Protein AF-A0A4Y9LR19-F1 (afdb_monomer_lite)

Foldseek 3Di:
DDDDDDDDDDDDDDDPPDDDDDPPPPPPDPDDDPDDDDDDDDDWDADPVRVCVVVVHTDD

Radius of gyration: 17.54 Å; chains: 1; bounding box: 34×38×43 Å

Structure (mmCIF, N/CA/C/O backbone):
data_AF-A0A4Y9LR19-F1
#
_entry.id   AF-A0A4Y9LR19-F1
#
loop_
_atom_site.group_PDB
_atom_site.id
_atom_site.type_symbol
_atom_site.label_atom_id
_atom_site.label_alt_id
_atom_site.label_comp_id
_atom_site.label_asym_id
_atom_site.label_entity_id
_atom_site.label_seq_id
_atom_site.pdbx_PDB_ins_code
_atom_site.Cartn_x
_atom_site.Cartn_y
_atom_site.Cartn_z
_atom_site.occupancy
_atom_site.B_iso_or_equiv
_atom_site.auth_seq_id
_atom_site.auth_comp_id
_atom_site.auth_asym_id
_atom_site.auth_atom_id
_atom_site.pdbx_PDB_model_num
ATOM 1 N N . MET A 1 1 ? 0.080 23.133 -11.667 1.00 54.00 1 MET A N 1
ATOM 2 C CA . MET A 1 1 ? 1.002 22.902 -10.535 1.00 54.00 1 MET A CA 1
ATOM 3 C C . MET A 1 1 ? 0.776 21.481 -10.059 1.00 54.00 1 MET A C 1
ATOM 5 O O . MET A 1 1 ? -0.382 21.086 -10.004 1.00 54.00 1 MET A O 1
ATOM 9 N N . ALA A 1 2 ? 1.833 20.717 -9.795 1.00 75.44 2 ALA A N 1
ATOM 10 C CA . ALA A 1 2 ? 1.694 19.412 -9.153 1.00 75.44 2 ALA A CA 1
ATOM 11 C C . ALA A 1 2 ? 1.584 19.613 -7.636 1.00 75.44 2 ALA A C 1
ATOM 13 O O . ALA A 1 2 ? 2.229 20.509 -7.093 1.00 75.44 2 ALA A O 1
ATOM 14 N N . THR A 1 3 ? 0.757 18.806 -6.980 1.00 88.38 3 THR A N 1
ATOM 15 C CA . THR A 1 3 ? 0.683 18.754 -5.517 1.00 88.38 3 THR A CA 1
ATOM 16 C C . THR A 1 3 ? 1.673 17.706 -5.025 1.00 88.38 3 THR A C 1
ATOM 18 O O . THR A 1 3 ? 1.762 16.629 -5.611 1.00 88.38 3 THR A O 1
ATOM 21 N N . GLU A 1 4 ? 2.414 18.022 -3.967 1.00 92.31 4 GLU A N 1
ATOM 22 C CA . GLU A 1 4 ? 3.333 17.095 -3.306 1.00 92.31 4 GLU A CA 1
ATOM 23 C C . GLU A 1 4 ? 2.729 16.622 -1.981 1.00 92.31 4 GLU A C 1
ATOM 25 O O . GLU A 1 4 ? 2.145 17.413 -1.238 1.00 92.31 4 GLU A O 1
ATOM 30 N N . GLN A 1 5 ? 2.880 15.331 -1.687 1.00 94.62 5 GLN A N 1
ATOM 31 C CA . GLN A 1 5 ? 2.472 14.720 -0.428 1.00 94.62 5 GLN A CA 1
ATOM 32 C C . GLN A 1 5 ? 3.568 13.758 0.038 1.00 94.62 5 GLN A C 1
ATOM 34 O O . GLN A 1 5 ? 4.008 12.900 -0.725 1.00 94.62 5 GLN A O 1
ATOM 39 N N . LEU A 1 6 ? 3.997 13.891 1.297 1.00 95.94 6 LEU A N 1
ATOM 40 C CA . LEU A 1 6 ? 4.876 12.920 1.944 1.00 95.94 6 LEU A CA 1
ATOM 41 C C . LEU A 1 6 ? 4.028 11.805 2.559 1.00 95.94 6 LEU A C 1
ATOM 43 O O . LEU A 1 6 ? 3.219 12.061 3.450 1.00 95.94 6 LEU A O 1
ATOM 47 N N . GLU A 1 7 ? 4.250 10.570 2.122 1.00 95.31 7 GLU A N 1
ATOM 48 C CA . GLU A 1 7 ? 3.592 9.385 2.671 1.00 95.31 7 GLU A CA 1
ATOM 49 C C . GLU A 1 7 ? 4.574 8.557 3.506 1.00 95.31 7 GLU A C 1
ATOM 51 O O . GLU A 1 7 ? 5.712 8.313 3.102 1.00 95.31 7 GLU A O 1
ATOM 56 N N . VAL A 1 8 ? 4.127 8.112 4.684 1.00 97.19 8 VAL A N 1
ATOM 57 C CA . VAL A 1 8 ? 4.877 7.207 5.565 1.00 97.19 8 VAL A CA 1
ATOM 58 C C . VAL A 1 8 ? 3.994 5.999 5.854 1.00 97.19 8 VAL A C 1
ATOM 60 O O . VAL A 1 8 ? 2.975 6.121 6.528 1.00 97.19 8 VAL A O 1
ATOM 63 N N . GLU A 1 9 ? 4.384 4.832 5.347 1.00 96.44 9 GLU A N 1
ATOM 64 C CA . GLU A 1 9 ? 3.572 3.613 5.391 1.00 96.44 9 GLU A CA 1
ATOM 65 C C . GLU A 1 9 ? 4.287 2.467 6.128 1.00 96.44 9 GLU A C 1
ATOM 67 O O . GLU A 1 9 ? 5.515 2.354 6.106 1.00 96.44 9 GLU A O 1
ATOM 72 N N . ARG A 1 10 ? 3.501 1.580 6.752 1.00 96.75 10 ARG A N 1
ATOM 73 C CA . ARG A 1 10 ? 3.925 0.230 7.147 1.00 96.75 10 ARG A CA 1
ATOM 74 C C . ARG A 1 10 ? 2.968 -0.785 6.536 1.00 96.75 10 ARG A C 1
ATOM 76 O O . ARG A 1 10 ? 1.760 -0.660 6.714 1.00 96.75 10 ARG A O 1
ATOM 83 N N . LYS A 1 11 ? 3.524 -1.777 5.841 1.00 94.25 11 LYS A N 1
ATOM 84 C CA . LYS A 1 11 ? 2.777 -2.893 5.252 1.00 94.25 11 LYS A CA 1
ATOM 85 C C . LYS A 1 11 ? 2.954 -4.128 6.124 1.00 94.25 11 LYS A C 1
ATOM 87 O O . LYS A 1 11 ? 4.073 -4.417 6.548 1.00 94.25 11 LYS A O 1
ATOM 92 N N . PHE A 1 12 ? 1.859 -4.834 6.365 1.00 94.06 12 PHE A N 1
ATOM 93 C CA . PHE A 1 12 ? 1.833 -6.091 7.102 1.00 94.06 12 PHE A CA 1
ATOM 94 C C . PHE A 1 12 ? 1.323 -7.180 6.164 1.00 94.06 12 PHE A C 1
ATOM 96 O O . PHE A 1 12 ? 0.335 -6.966 5.464 1.00 94.06 12 PHE A O 1
ATOM 103 N N . ASP A 1 13 ? 2.025 -8.307 6.136 1.00 96.00 13 ASP A N 1
ATOM 104 C CA . ASP A 1 13 ? 1.557 -9.535 5.498 1.00 96.00 13 ASP A CA 1
ATOM 105 C C . ASP A 1 13 ? 0.832 -10.346 6.577 1.00 96.00 13 ASP A C 1
ATOM 107 O O . ASP A 1 13 ? 1.400 -10.573 7.649 1.00 96.00 13 ASP A O 1
ATOM 111 N N . VAL A 1 14 ? -0.441 -10.663 6.350 1.00 95.56 14 VAL A N 1
ATOM 112 C CA . 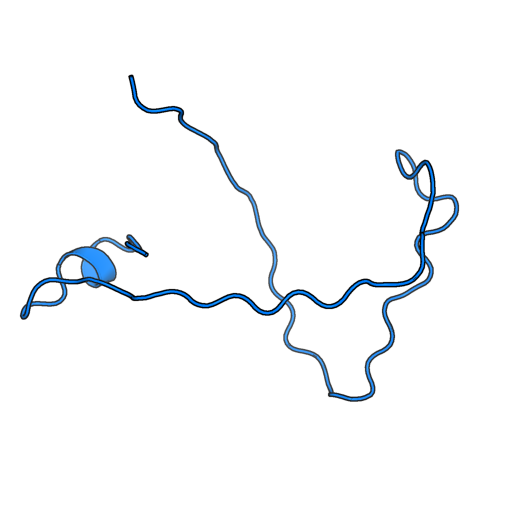VAL A 1 14 ? -1.334 -11.273 7.346 1.00 95.56 14 VAL A CA 1
ATOM 113 C C . VAL A 1 14 ? -2.047 -12.475 6.741 1.00 95.56 14 VAL A C 1
ATOM 115 O O . VAL A 1 14 ? -2.318 -12.499 5.540 1.00 95.56 14 VAL A O 1
ATOM 118 N N . ASP A 1 15 ? -2.366 -13.460 7.578 1.00 96.62 15 ASP A N 1
ATOM 119 C CA . ASP A 1 15 ? -3.135 -14.630 7.156 1.00 96.62 15 ASP A CA 1
ATOM 120 C C . ASP A 1 15 ? -4.560 -14.240 6.708 1.00 96.62 15 ASP A C 1
ATOM 122 O O . ASP A 1 15 ? -5.104 -13.242 7.192 1.00 96.62 15 ASP A O 1
ATOM 126 N N . PRO A 1 16 ? -5.204 -15.014 5.813 1.00 93.00 16 PRO A N 1
ATOM 127 C CA . PRO A 1 16 ? -6.570 -14.737 5.355 1.00 93.00 16 PRO A CA 1
ATOM 128 C C . PRO A 1 16 ? -7.614 -14.657 6.477 1.00 93.00 16 PRO A C 1
ATOM 130 O O . PRO A 1 16 ? -8.625 -13.977 6.324 1.00 93.00 16 PRO A O 1
ATOM 133 N N . GLU A 1 17 ? -7.379 -15.349 7.591 1.00 94.81 17 GLU A N 1
ATOM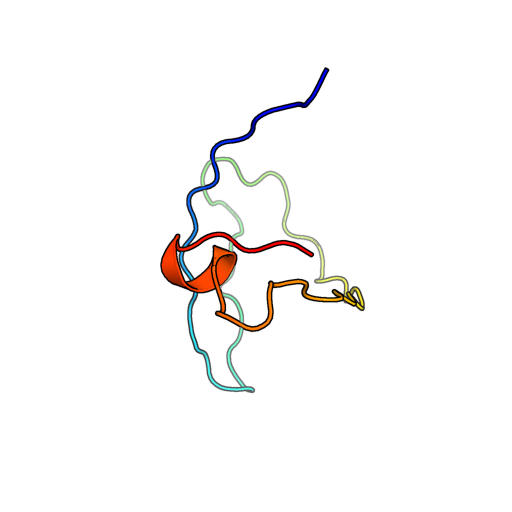 134 C CA . GLU A 1 17 ? -8.228 -15.356 8.784 1.00 94.81 17 GLU A CA 1
ATOM 135 C C . GLU A 1 17 ? -7.908 -14.216 9.767 1.00 94.81 17 GLU A C 1
ATOM 137 O O . GLU A 1 17 ? -8.448 -14.185 10.872 1.00 94.81 17 GLU A O 1
ATOM 142 N N . PHE A 1 18 ? -7.010 -13.295 9.412 1.00 94.25 18 PHE A N 1
ATOM 143 C CA . PHE A 1 18 ? -6.674 -12.161 10.262 1.00 94.25 18 PHE A CA 1
ATOM 144 C C . PHE A 1 18 ? -7.846 -11.183 10.387 1.00 94.25 18 PHE A C 1
ATOM 146 O O . PHE A 1 18 ? -8.297 -10.591 9.405 1.00 94.25 18 PHE A O 1
ATOM 153 N N . ASP A 1 19 ? -8.252 -10.930 11.629 1.00 91.25 19 ASP A N 1
ATOM 154 C CA . ASP A 1 19 ? -9.189 -9.869 11.971 1.00 91.25 19 ASP A CA 1
ATOM 155 C C . ASP A 1 19 ? -8.446 -8.596 12.390 1.00 91.25 19 ASP A C 1
ATOM 157 O O . ASP A 1 19 ? -7.534 -8.616 13.225 1.00 91.25 19 ASP A O 1
ATOM 161 N N . VAL A 1 20 ? -8.872 -7.455 11.842 1.00 89.75 20 VAL A N 1
ATOM 162 C CA . VAL A 1 20 ? -8.365 -6.144 12.265 1.00 89.75 20 VAL A CA 1
ATOM 163 C C . VAL A 1 20 ? -8.741 -5.920 13.740 1.00 89.75 20 VAL A C 1
ATOM 165 O O . VAL A 1 20 ? -9.921 -6.037 14.078 1.00 89.75 20 VAL A O 1
ATOM 168 N N . PRO A 1 21 ? -7.782 -5.574 14.624 1.00 91.00 21 PRO A N 1
ATOM 169 C CA . PRO A 1 21 ? -8.078 -5.292 16.026 1.00 91.00 21 PRO A CA 1
ATOM 170 C C . PRO A 1 21 ? -9.101 -4.164 16.182 1.00 91.00 21 PRO A C 1
ATOM 172 O O . PRO A 1 21 ? -9.112 -3.229 15.383 1.00 91.00 21 PRO A O 1
ATOM 175 N N . ASP A 1 22 ? -9.909 -4.208 17.244 1.00 92.19 22 ASP A N 1
ATOM 176 C CA . ASP A 1 22 ? -10.823 -3.107 17.556 1.00 92.19 22 ASP A CA 1
ATOM 177 C C . ASP A 1 22 ? -10.034 -1.806 17.778 1.00 92.19 22 ASP A C 1
ATOM 179 O O . ASP A 1 22 ? -9.173 -1.713 18.657 1.00 92.19 22 ASP A O 1
ATOM 183 N N . LEU A 1 23 ? -10.326 -0.803 16.950 1.00 93.88 23 LEU A N 1
ATOM 184 C CA . LEU A 1 23 ? -9.688 0.513 16.992 1.00 93.88 23 LEU A CA 1
ATOM 185 C C . LEU A 1 23 ? -10.509 1.530 17.801 1.00 93.88 23 LEU A C 1
ATOM 187 O O . LEU A 1 23 ? -10.130 2.702 17.894 1.00 93.88 23 LEU A O 1
ATOM 191 N N . THR A 1 24 ? -11.641 1.112 18.373 1.00 95.06 24 THR A N 1
ATOM 192 C CA . THR A 1 24 ? -12.531 1.978 19.148 1.00 95.06 24 THR A CA 1
ATOM 193 C C . THR A 1 24 ? -11.812 2.540 20.374 1.00 95.06 24 THR A C 1
ATOM 195 O O . THR A 1 24 ? -11.136 1.831 21.115 1.00 95.06 24 THR A O 1
ATOM 198 N N . GLY A 1 25 ? -11.967 3.845 20.609 1.00 92.69 25 GLY A N 1
ATOM 199 C CA . GLY A 1 25 ? -11.399 4.520 21.780 1.00 92.69 25 GLY A CA 1
ATOM 200 C C . GLY A 1 25 ? -9.917 4.884 21.661 1.00 92.69 25 GLY A C 1
ATOM 201 O O . GLY A 1 25 ? -9.372 5.488 22.588 1.00 92.69 25 GLY A O 1
ATOM 202 N N . LEU A 1 26 ? -9.262 4.584 20.532 1.00 96.25 26 LEU A N 1
ATOM 203 C CA . LEU A 1 26 ? -7.916 5.085 20.266 1.00 96.25 26 LEU A CA 1
ATOM 204 C C . LEU A 1 26 ? -7.915 6.619 20.107 1.00 96.25 26 LEU A C 1
ATOM 206 O O . LEU A 1 26 ? -8.849 7.188 19.530 1.00 96.25 26 LEU A O 1
ATOM 210 N N . PRO A 1 27 ? -6.860 7.319 20.568 1.00 96.94 27 PRO A N 1
ATOM 211 C CA . PRO A 1 27 ? -6.755 8.764 20.399 1.00 96.94 27 PRO A CA 1
ATOM 212 C C . PRO A 1 27 ? -6.850 9.178 18.925 1.00 96.94 27 PRO A C 1
ATOM 214 O O . PRO A 1 27 ? -6.113 8.676 18.082 1.00 96.94 27 PRO A O 1
ATOM 217 N N . GLY A 1 28 ? -7.746 10.118 18.622 1.00 94.88 28 GLY A N 1
ATOM 218 C CA . GLY A 1 28 ? -7.956 10.627 17.262 1.00 94.88 28 GLY A CA 1
ATOM 219 C C . GLY A 1 28 ? -8.926 9.810 16.401 1.00 94.88 28 GLY A C 1
ATOM 220 O O . GLY A 1 28 ? -9.258 10.255 15.305 1.00 94.88 28 GLY A O 1
ATOM 221 N N . VAL A 1 29 ? -9.434 8.671 16.885 1.00 95.81 29 VAL A N 1
ATOM 222 C CA . VAL A 1 29 ? -10.461 7.883 16.186 1.00 95.81 29 VAL A CA 1
ATOM 223 C C . VAL A 1 29 ? -11.851 8.353 16.614 1.00 95.81 29 VAL A C 1
ATOM 225 O O . VAL A 1 29 ? -12.259 8.161 17.756 1.00 95.81 29 VAL A O 1
ATOM 228 N N . ALA A 1 30 ? -12.588 8.975 15.691 1.00 95.62 30 ALA A N 1
ATOM 229 C CA . ALA A 1 30 ? -13.945 9.461 15.953 1.00 95.62 30 ALA A CA 1
ATOM 230 C C . ALA A 1 30 ? -15.015 8.360 15.828 1.00 95.62 30 ALA A C 1
ATOM 232 O O . ALA A 1 30 ? -15.994 8.367 16.570 1.00 95.62 30 ALA A O 1
ATOM 233 N N . ALA A 1 31 ? -14.838 7.429 14.887 1.00 94.44 31 ALA A N 1
ATOM 234 C CA . ALA A 1 31 ? -15.727 6.293 14.662 1.00 94.44 31 ALA A CA 1
ATOM 235 C C . ALA A 1 31 ? -14.998 5.185 13.889 1.00 94.44 31 ALA A C 1
ATOM 237 O O . ALA A 1 31 ? -14.064 5.465 13.138 1.00 94.44 31 ALA A O 1
ATOM 238 N N . VAL A 1 32 ? -15.472 3.946 14.042 1.00 94.88 32 VAL A N 1
ATOM 239 C CA . VAL A 1 32 ? -15.020 2.774 13.280 1.00 94.88 32 VAL A CA 1
ATOM 240 C C . VAL A 1 32 ? -16.246 2.164 12.584 1.00 94.88 32 VAL A C 1
ATOM 242 O O . VAL A 1 32 ? -16.986 1.407 13.212 1.00 94.88 32 VAL A O 1
ATOM 245 N N . PRO A 1 33 ? -16.552 2.553 11.333 1.00 92.75 33 PRO A N 1
ATOM 246 C CA . PRO A 1 33 ? -17.655 1.959 10.583 1.00 92.75 33 PRO A CA 1
ATOM 247 C C . PRO A 1 33 ? -17.295 0.545 10.090 1.00 92.75 33 PRO A C 1
ATOM 249 O O . PRO A 1 33 ? -16.115 0.183 10.073 1.00 92.75 33 PRO A O 1
ATOM 252 N N . PRO A 1 34 ? -18.284 -0.255 9.648 1.00 90.44 34 PRO A N 1
ATOM 253 C CA . PRO A 1 34 ? -18.012 -1.504 8.943 1.00 90.44 34 PRO A CA 1
ATOM 254 C C . PRO A 1 34 ? -17.094 -1.274 7.730 1.00 90.44 34 PRO A C 1
ATOM 256 O O . PRO A 1 34 ? -17.223 -0.236 7.072 1.00 90.44 34 PRO A O 1
ATOM 259 N N . PRO A 1 35 ? -16.188 -2.214 7.411 1.00 89.06 35 PRO A N 1
ATOM 260 C CA . PRO A 1 35 ? -15.283 -2.065 6.279 1.00 89.06 35 PRO A CA 1
ATOM 261 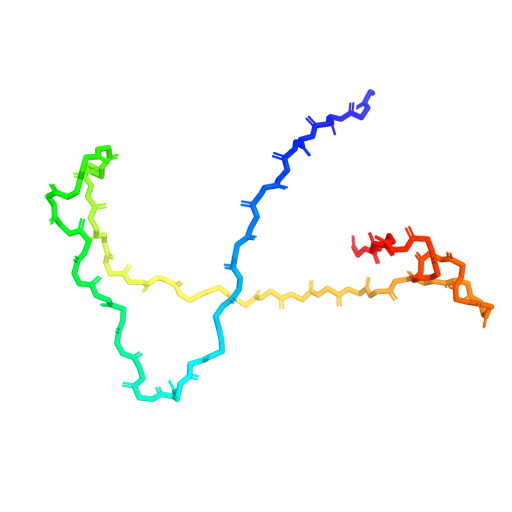C C . PRO A 1 35 ? -16.052 -2.037 4.953 1.00 89.06 35 PRO A C 1
ATOM 263 O O . PRO A 1 35 ? -16.967 -2.832 4.733 1.00 89.06 35 PRO A O 1
ATOM 266 N N . GLU A 1 36 ? -15.638 -1.147 4.051 1.00 93.56 36 GLU A N 1
ATOM 267 C CA . GLU A 1 36 ? -16.125 -1.090 2.673 1.00 93.56 36 GLU A CA 1
ATOM 268 C C . GLU A 1 36 ? -15.059 -1.641 1.721 1.00 93.56 36 GLU A C 1
ATOM 270 O O . GLU A 1 36 ? -13.880 -1.290 1.802 1.00 93.56 36 GLU A O 1
ATOM 275 N N . ALA A 1 37 ? -15.473 -2.523 0.811 1.00 93.06 37 ALA A N 1
ATOM 276 C CA . ALA A 1 37 ? -14.587 -3.088 -0.194 1.00 93.06 37 ALA A CA 1
ATOM 277 C C . ALA A 1 37 ? -14.592 -2.221 -1.458 1.00 93.06 37 ALA A C 1
ATOM 279 O O . ALA A 1 37 ? -15.622 -2.061 -2.112 1.00 93.06 37 ALA A O 1
ATOM 280 N N . HIS A 1 38 ? -13.416 -1.730 -1.847 1.00 95.56 38 HIS A N 1
ATOM 281 C CA . HIS A 1 38 ? -13.214 -1.037 -3.116 1.00 95.56 38 HIS A CA 1
ATOM 282 C C . HIS A 1 38 ? -12.307 -1.858 -4.030 1.00 95.56 38 HIS A C 1
ATOM 284 O O . HIS A 1 38 ? -11.222 -2.284 -3.632 1.00 95.56 38 HIS A O 1
ATOM 290 N N . GLN A 1 39 ? -12.723 -2.042 -5.281 1.00 96.50 39 GLN A N 1
ATOM 291 C CA . GLN A 1 39 ? -11.883 -2.665 -6.296 1.00 96.50 39 GLN A CA 1
ATOM 292 C C . GLN A 1 39 ? -11.004 -1.605 -6.964 1.00 96.50 39 GLN A C 1
ATOM 294 O O . GLN A 1 39 ? -11.504 -0.711 -7.646 1.00 96.50 39 GLN A O 1
ATOM 299 N N . LEU A 1 40 ? -9.689 -1.721 -6.781 1.00 96.50 40 LEU A N 1
ATOM 300 C CA . LEU A 1 40 ? -8.700 -0.807 -7.349 1.00 96.50 40 LEU A CA 1
ATOM 301 C C . LEU A 1 40 ? -7.901 -1.504 -8.455 1.00 96.50 40 LEU A C 1
ATOM 303 O O . LEU A 1 40 ? -7.499 -2.657 -8.309 1.00 96.50 40 LEU A O 1
ATOM 307 N N . VAL A 1 41 ? -7.651 -0.791 -9.554 1.00 96.94 41 VAL A N 1
ATOM 308 C CA . VAL A 1 41 ? -6.840 -1.260 -10.686 1.00 96.94 41 VAL A CA 1
ATOM 309 C C . VAL A 1 41 ? -5.758 -0.223 -10.963 1.00 96.94 41 VAL A C 1
ATOM 311 O O . VAL A 1 41 ? -6.054 0.965 -11.052 1.00 96.94 41 VAL A O 1
ATOM 314 N N . ALA A 1 42 ? -4.514 -0.674 -11.106 1.00 96.94 42 ALA A N 1
ATOM 315 C CA . ALA A 1 42 ? -3.367 0.171 -11.417 1.00 96.94 42 ALA A CA 1
ATOM 316 C C . ALA A 1 42 ? -2.593 -0.411 -12.606 1.00 96.94 42 ALA A C 1
ATOM 318 O O . ALA A 1 42 ? -2.324 -1.614 -12.641 1.00 96.94 42 ALA A O 1
ATOM 319 N N . VAL A 1 43 ? -2.232 0.443 -13.568 1.00 98.00 43 VAL A N 1
ATOM 320 C CA . VAL A 1 43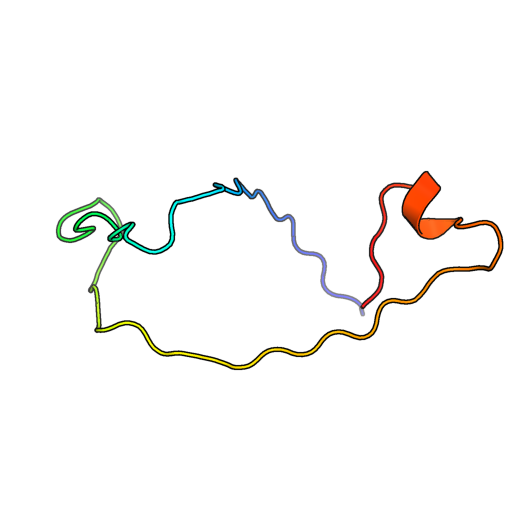 ? -1.385 0.076 -14.711 1.00 98.00 43 VAL A CA 1
ATOM 321 C C . VAL A 1 43 ? 0.000 0.646 -14.467 1.00 98.00 43 VAL A C 1
ATOM 323 O O . VAL A 1 43 ? 0.176 1.853 -14.397 1.00 98.00 43 VAL A O 1
ATOM 326 N N . TYR A 1 44 ? 0.988 -0.230 -14.330 1.00 97.50 44 TYR A N 1
ATOM 327 C CA . TYR A 1 44 ? 2.348 0.175 -14.002 1.00 97.50 44 TYR A CA 1
ATOM 328 C C . TYR A 1 44 ? 3.148 0.460 -15.265 1.00 97.50 44 TYR A C 1
ATOM 330 O O . TYR A 1 44 ? 3.132 -0.321 -16.220 1.00 97.50 44 TYR A O 1
ATOM 338 N N . HIS A 1 45 ? 3.885 1.564 -15.241 1.00 98.38 45 HIS A N 1
ATOM 339 C CA . HIS A 1 45 ? 4.737 1.985 -16.342 1.00 98.38 45 HIS A CA 1
ATOM 340 C C . HIS A 1 45 ? 6.202 2.022 -15.911 1.00 98.38 45 HIS A C 1
ATOM 342 O O . HIS A 1 45 ? 6.526 2.486 -14.820 1.00 98.38 45 HIS A O 1
ATOM 348 N N . ASP A 1 46 ? 7.087 1.573 -16.798 1.00 98.69 46 ASP A N 1
ATOM 349 C CA . ASP A 1 46 ? 8.536 1.752 -16.697 1.00 98.69 46 ASP A CA 1
ATOM 350 C C . ASP A 1 46 ? 9.141 1.778 -18.113 1.00 98.69 46 ASP A C 1
ATOM 352 O O . ASP A 1 46 ? 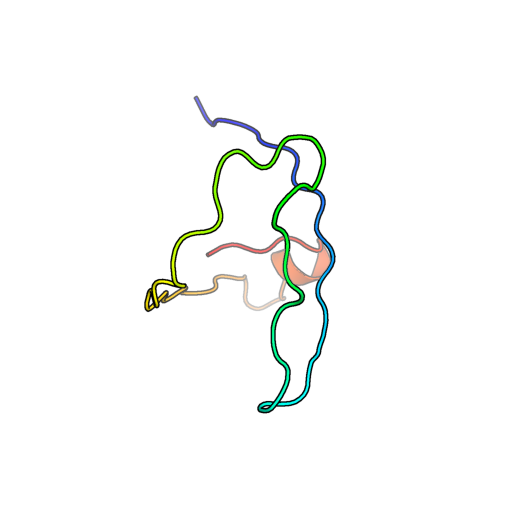8.458 1.526 -19.112 1.00 98.69 46 ASP A O 1
ATOM 356 N N . THR A 1 47 ? 10.424 2.098 -18.217 1.00 98.56 47 THR A N 1
ATOM 357 C CA . THR A 1 47 ? 11.205 1.954 -19.446 1.00 98.56 47 THR A CA 1
ATOM 358 C C . THR A 1 47 ? 11.723 0.515 -19.595 1.00 98.56 47 THR A C 1
ATOM 360 O O . THR A 1 47 ? 11.821 -0.207 -18.601 1.00 98.56 47 THR A O 1
ATOM 363 N N . PRO A 1 48 ? 12.119 0.066 -20.805 1.00 98.62 48 PRO A N 1
ATOM 364 C CA . PRO A 1 48 ? 12.647 -1.291 -20.998 1.00 98.62 48 PRO A CA 1
ATOM 365 C C . PRO A 1 48 ? 13.878 -1.633 -20.138 1.00 98.62 48 PRO A C 1
ATOM 367 O O . PRO A 1 48 ? 14.104 -2.797 -19.823 1.00 98.62 48 PRO A O 1
ATOM 370 N N . ASP A 1 49 ? 14.673 -0.631 -19.745 1.00 98.31 49 ASP A N 1
ATOM 371 C CA . ASP A 1 49 ? 15.831 -0.763 -18.847 1.00 98.31 49 ASP A CA 1
ATOM 372 C C . ASP A 1 49 ? 15.477 -0.700 -17.343 1.00 98.31 49 ASP A C 1
ATOM 374 O O . ASP A 1 49 ? 16.376 -0.806 -16.497 1.00 98.31 49 ASP A O 1
ATOM 378 N N . LEU A 1 50 ? 14.184 -0.580 -17.011 1.00 98.50 50 LEU A N 1
ATOM 379 C CA . LEU A 1 50 ? 13.622 -0.487 -15.657 1.00 98.50 50 LEU A CA 1
ATOM 380 C C . LEU A 1 50 ? 14.133 0.725 -14.871 1.00 98.50 50 LEU A C 1
ATOM 382 O O . LEU A 1 50 ? 14.578 0.619 -13.722 1.00 98.50 50 LEU A O 1
ATOM 386 N N . ARG A 1 51 ? 14.161 1.891 -15.518 1.00 98.50 51 ARG A N 1
ATOM 387 C CA . ARG A 1 51 ? 14.779 3.094 -14.954 1.00 98.50 51 ARG A CA 1
ATOM 388 C C . ARG A 1 51 ? 14.058 3.589 -13.706 1.00 98.50 51 ARG A C 1
ATOM 390 O O . ARG A 1 51 ? 14.736 4.008 -12.767 1.00 98.50 51 ARG A O 1
ATO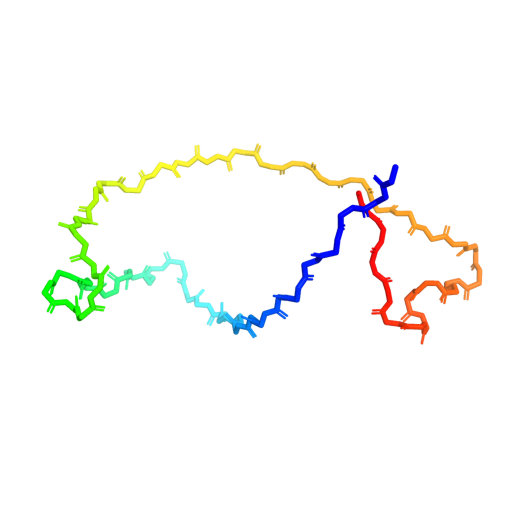M 397 N N . LEU A 1 52 ? 12.726 3.533 -13.671 1.00 98.56 52 LEU A N 1
ATOM 398 C CA . LEU A 1 52 ? 11.945 3.981 -12.516 1.00 98.56 52 LEU A CA 1
ATOM 399 C C . LEU A 1 52 ? 12.143 3.034 -11.334 1.00 98.56 52 LEU A C 1
ATOM 401 O O . LEU A 1 52 ? 12.497 3.489 -10.245 1.00 98.56 52 LEU A O 1
ATOM 405 N N . ALA A 1 53 ? 12.048 1.723 -11.558 1.00 98.12 53 ALA A N 1
ATOM 406 C CA . ALA A 1 53 ? 12.281 0.732 -10.512 1.00 98.12 53 ALA A CA 1
ATOM 407 C C . ALA A 1 53 ? 13.695 0.833 -9.911 1.00 98.12 53 ALA A C 1
ATOM 409 O O . ALA A 1 53 ? 13.859 0.801 -8.690 1.00 98.12 53 ALA A O 1
ATOM 410 N N . ARG A 1 54 ? 14.729 1.033 -10.743 1.00 98.12 54 ARG A N 1
ATOM 411 C CA . ARG A 1 54 ? 16.113 1.259 -10.274 1.00 98.12 54 ARG A CA 1
ATOM 412 C C . ARG A 1 54 ? 16.244 2.516 -9.416 1.00 98.12 54 ARG A C 1
ATOM 414 O O . ARG A 1 54 ? 17.031 2.522 -8.472 1.00 98.12 54 ARG A O 1
ATOM 421 N N . ALA A 1 55 ? 15.463 3.549 -9.722 1.00 98.38 55 ALA A N 1
ATOM 422 C CA . ALA A 1 55 ? 15.370 4.774 -8.934 1.00 98.38 55 ALA A CA 1
ATOM 423 C C . ALA A 1 55 ? 14.422 4.655 -7.725 1.00 98.38 55 ALA A C 1
ATOM 425 O O . ALA A 1 55 ? 14.261 5.626 -6.991 1.00 98.38 55 ALA A O 1
ATOM 426 N N . ARG A 1 56 ? 13.816 3.478 -7.492 1.00 97.38 56 ARG A N 1
ATOM 427 C CA . ARG A 1 56 ? 12.792 3.234 -6.459 1.00 97.38 56 ARG A CA 1
ATOM 428 C C . ARG A 1 56 ? 11.559 4.130 -6.617 1.00 97.38 56 ARG A C 1
ATOM 430 O O . ARG A 1 56 ? 10.944 4.531 -5.634 1.00 97.38 56 ARG A O 1
ATOM 437 N N . VAL A 1 57 ? 11.199 4.425 -7.862 1.00 97.69 57 VAL A N 1
ATOM 438 C CA . VAL A 1 57 ? 10.019 5.205 -8.238 1.00 97.69 57 VAL A CA 1
ATOM 439 C C . VAL A 1 57 ? 8.978 4.270 -8.841 1.00 97.69 57 VAL A C 1
ATOM 441 O O . VAL A 1 57 ? 9.301 3.414 -9.660 1.00 97.69 57 VAL A O 1
ATOM 444 N N . THR A 1 58 ? 7.719 4.446 -8.444 1.00 96.81 58 THR A N 1
ATOM 445 C CA . THR A 1 58 ? 6.564 3.771 -9.050 1.00 96.81 58 THR A CA 1
ATOM 446 C C . THR A 1 58 ? 5.755 4.790 -9.843 1.00 96.81 58 THR A C 1
ATOM 448 O O . THR A 1 58 ? 5.463 5.864 -9.324 1.00 96.81 58 THR A O 1
ATOM 451 N N . LEU A 1 59 ? 5.370 4.445 -11.073 1.00 97.44 59 LEU A N 1
ATOM 452 C CA . LEU A 1 59 ? 4.421 5.207 -11.884 1.00 97.44 59 LEU A CA 1
ATOM 453 C C . LEU A 1 59 ? 3.217 4.315 -12.189 1.00 97.44 59 LEU A C 1
ATOM 455 O O . LEU A 1 59 ? 3.385 3.237 -12.765 1.00 97.44 59 LEU A O 1
ATOM 459 N N . ARG A 1 60 ? 2.035 4.754 -11.762 1.00 96.19 60 ARG A N 1
ATOM 460 C CA . ARG A 1 60 ? 0.756 4.061 -11.922 1.00 96.19 60 ARG A CA 1
ATOM 461 C C . ARG A 1 60 ? -0.385 5.048 -12.113 1.00 96.19 60 ARG A C 1
ATOM 463 O O . ARG A 1 60 ? -0.203 6.201 -11.659 1.00 96.19 60 ARG A O 1
#

pLDDT: mean 94.41, std 6.38, range [54.0, 98.69]

Sequence (60 aa):
MATEQLEVERKFDVDPEFDVPDLTGLPGVAAVPPPEAHQLVAVYHDTPDLRLARARVTLR

Secondary structure (DSSP, 8-state):
---------------TTPPPPP-TT-TT----PPP---------B--TT-HHHHTT--B-